Protein AF-A0A6M3JCH9-F1 (afdb_monomer_lite)

Structure (mmCIF, N/CA/C/O backbone):
data_AF-A0A6M3JCH9-F1
#
_entry.id   AF-A0A6M3JCH9-F1
#
loop_
_atom_site.group_PDB
_atom_site.id
_atom_site.type_symbol
_atom_site.label_atom_id
_atom_site.label_alt_id
_atom_site.label_comp_id
_atom_site.label_asym_id
_atom_site.label_entity_id
_atom_site.label_seq_id
_atom_site.pdbx_PDB_ins_code
_atom_site.Cartn_x
_atom_site.Cartn_y
_atom_site.Cartn_z
_atom_site.occupancy
_atom_site.B_iso_or_equiv
_atom_site.auth_seq_id
_atom_site.auth_comp_id
_atom_site.auth_asym_id
_atom_site.auth_atom_id
_atom_site.pdbx_PDB_model_num
ATOM 1 N N . MET A 1 1 ? -32.985 5.973 40.352 1.00 38.53 1 MET A N 1
ATOM 2 C CA . MET A 1 1 ? -32.467 4.651 39.945 1.00 38.53 1 MET A CA 1
ATOM 3 C C . MET A 1 1 ? -32.015 4.835 38.520 1.00 38.53 1 MET A C 1
ATOM 5 O O . MET A 1 1 ? -32.819 4.699 37.607 1.00 38.53 1 MET A O 1
ATOM 9 N N . ASP A 1 2 ? -30.783 5.299 38.366 1.00 39.28 2 ASP A N 1
ATOM 10 C CA . ASP A 1 2 ? -30.227 5.651 37.069 1.00 39.28 2 ASP A CA 1
ATOM 11 C C . ASP A 1 2 ? -29.774 4.358 36.400 1.00 39.28 2 ASP A C 1
ATOM 13 O O . ASP A 1 2 ? -28.827 3.704 36.830 1.00 39.28 2 ASP A O 1
ATOM 17 N N . THR A 1 3 ? -30.530 3.926 35.396 1.00 45.34 3 THR A N 1
ATOM 18 C CA . THR A 1 3 ? -30.115 2.863 34.485 1.00 45.34 3 THR A CA 1
ATOM 19 C C . THR A 1 3 ? -28.953 3.394 33.659 1.00 45.34 3 THR A C 1
ATOM 21 O O . THR A 1 3 ? -29.162 4.021 32.618 1.00 45.34 3 THR A O 1
ATOM 24 N N . GLU A 1 4 ? -27.728 3.176 34.139 1.00 46.97 4 GLU A N 1
ATOM 25 C CA . GLU A 1 4 ? -26.520 3.327 33.335 1.00 46.97 4 GLU A CA 1
ATOM 26 C C . GLU A 1 4 ? -26.684 2.459 32.090 1.00 46.97 4 GLU A C 1
ATOM 28 O O . GLU A 1 4 ? -26.662 1.228 32.129 1.00 46.97 4 GLU A O 1
ATOM 33 N N . THR A 1 5 ? -26.947 3.125 30.971 1.00 47.38 5 THR A N 1
ATOM 34 C CA . THR A 1 5 ? -27.073 2.478 29.674 1.00 47.38 5 THR A CA 1
ATOM 35 C C . THR A 1 5 ? -25.661 2.080 29.268 1.00 47.38 5 THR A C 1
ATOM 37 O O . THR A 1 5 ? -24.934 2.878 28.676 1.00 47.38 5 THR A O 1
ATOM 40 N N . GLN A 1 6 ? -25.236 0.875 29.660 1.00 49.66 6 GLN A N 1
ATOM 41 C CA . GLN A 1 6 ? -23.971 0.302 29.212 1.00 49.66 6 GLN A CA 1
ATOM 42 C C . GLN A 1 6 ? -23.987 0.272 27.685 1.00 49.66 6 GLN A C 1
ATOM 44 O O . GLN A 1 6 ? -24.693 -0.512 27.054 1.00 49.66 6 GLN A O 1
ATOM 49 N N . THR A 1 7 ? -23.252 1.203 27.087 1.00 54.38 7 THR A N 1
ATOM 50 C CA . THR A 1 7 ? -23.164 1.341 25.639 1.00 54.38 7 THR A CA 1
ATOM 51 C C . THR A 1 7 ? -22.095 0.365 25.176 1.00 54.38 7 THR A C 1
ATOM 53 O O . THR A 1 7 ? -20.900 0.636 25.291 1.00 54.38 7 THR A O 1
ATOM 56 N N . THR A 1 8 ? -22.516 -0.811 24.710 1.00 60.69 8 THR A N 1
ATOM 57 C CA . THR A 1 8 ? -21.608 -1.810 24.139 1.00 60.69 8 THR A CA 1
ATOM 58 C C . THR A 1 8 ? -20.963 -1.224 22.887 1.00 60.69 8 THR A C 1
ATOM 60 O O . THR A 1 8 ? -21.604 -1.082 21.845 1.00 60.69 8 THR A O 1
ATOM 63 N N . THR A 1 9 ? -19.694 -0.840 22.997 1.00 66.81 9 THR A N 1
ATOM 64 C CA . THR A 1 9 ? -18.927 -0.296 21.876 1.00 66.81 9 THR A CA 1
ATOM 65 C C . THR A 1 9 ? -18.141 -1.434 21.243 1.00 66.81 9 THR A C 1
ATOM 67 O O . THR A 1 9 ? -17.294 -2.039 21.895 1.00 66.81 9 THR A O 1
ATOM 70 N N . ILE A 1 10 ? -18.456 -1.752 19.988 1.00 76.19 10 ILE A N 1
ATOM 71 C CA . ILE A 1 10 ? -17.894 -2.896 19.258 1.00 76.19 10 ILE A CA 1
ATOM 72 C C . ILE A 1 10 ? -16.839 -2.441 18.244 1.00 76.19 10 ILE A C 1
ATOM 74 O O . ILE A 1 10 ? -16.862 -1.300 17.764 1.00 76.19 10 ILE A O 1
ATOM 78 N N . ILE A 1 11 ? -15.935 -3.352 17.872 1.00 79.62 11 ILE A N 1
ATOM 79 C CA . ILE A 1 11 ? -15.044 -3.153 16.724 1.00 79.62 11 ILE A CA 1
ATOM 80 C C . ILE A 1 11 ? -15.865 -3.240 15.441 1.00 79.62 11 ILE A C 1
ATOM 82 O O . ILE A 1 11 ? -16.611 -4.195 15.219 1.00 79.62 11 ILE A O 1
ATOM 86 N N . LYS A 1 12 ? -15.682 -2.257 14.560 1.00 81.50 12 LYS A N 1
ATOM 87 C CA . LYS A 1 12 ? -16.142 -2.329 13.180 1.00 81.50 12 LYS A CA 1
ATOM 88 C C . LYS A 1 12 ? -14.934 -2.422 12.253 1.00 81.50 12 LYS A C 1
ATOM 90 O O . LYS A 1 12 ? -14.157 -1.476 12.162 1.00 81.50 12 LYS A O 1
ATOM 95 N N . HIS A 1 13 ? -14.821 -3.529 11.525 1.00 82.44 13 HIS A N 1
ATOM 96 C CA . HIS A 1 13 ? -13.843 -3.675 10.450 1.00 82.44 13 HIS A CA 1
ATOM 97 C C . HIS A 1 13 ? -14.345 -2.959 9.199 1.00 82.44 13 HIS A C 1
ATOM 99 O O . HIS A 1 13 ? -15.386 -3.318 8.641 1.00 82.44 13 HIS A O 1
ATOM 105 N N . ILE A 1 14 ? -13.620 -1.936 8.752 1.00 84.50 14 ILE A N 1
ATOM 106 C CA . ILE A 1 14 ? -13.957 -1.206 7.528 1.00 84.50 14 ILE A CA 1
ATOM 107 C C . ILE A 1 14 ? -12.800 -1.217 6.538 1.00 84.50 14 ILE A C 1
ATOM 109 O O . ILE A 1 14 ? -11.632 -1.224 6.917 1.00 84.50 14 ILE A O 1
ATOM 113 N N . LEU A 1 15 ? -13.141 -1.207 5.252 1.00 84.25 15 LEU A N 1
ATOM 114 C CA . LEU A 1 15 ? -12.182 -0.996 4.176 1.00 84.25 15 LEU A CA 1
ATOM 115 C C . LEU A 1 15 ? -11.751 0.475 4.188 1.00 84.25 15 LEU A C 1
ATOM 117 O O . LEU A 1 15 ? -12.592 1.355 4.010 1.00 84.25 15 LEU A O 1
ATOM 121 N N . VAL A 1 16 ? -10.460 0.733 4.397 1.00 87.25 16 VAL A N 1
ATOM 122 C CA . VAL A 1 16 ? -9.908 2.097 4.495 1.00 87.25 16 VAL A CA 1
ATOM 123 C C . VAL A 1 16 ? -9.085 2.506 3.283 1.00 87.25 16 VAL A C 1
ATOM 125 O O . VAL A 1 16 ? -8.940 3.697 3.028 1.00 87.25 16 VAL A O 1
ATOM 128 N N . ASN A 1 17 ? -8.543 1.547 2.531 1.00 77.25 17 ASN A N 1
ATOM 129 C CA . ASN A 1 17 ? -7.805 1.842 1.309 1.00 77.25 17 ASN A CA 1
ATOM 130 C C . ASN A 1 17 ? -7.885 0.684 0.309 1.00 77.25 17 ASN A C 1
ATOM 132 O O . ASN A 1 17 ? -7.916 -0.484 0.705 1.00 77.25 17 ASN A O 1
ATOM 136 N N . VAL A 1 18 ? -7.879 1.019 -0.980 1.00 77.38 18 VAL A N 1
ATOM 137 C CA . VAL A 1 18 ? -7.752 0.068 -2.087 1.00 77.38 18 VAL A CA 1
ATOM 138 C C . VAL A 1 18 ? -6.699 0.606 -3.042 1.00 77.38 18 VAL A C 1
ATOM 140 O O . VAL A 1 18 ? -6.871 1.685 -3.604 1.00 77.38 18 VAL A O 1
ATOM 143 N N . THR A 1 19 ? -5.620 -0.143 -3.232 1.00 83.69 19 THR A N 1
ATOM 144 C CA . THR A 1 19 ? -4.538 0.205 -4.159 1.00 83.69 19 THR A CA 1
ATOM 145 C C . THR A 1 19 ? -4.266 -0.953 -5.106 1.00 83.69 19 THR A C 1
ATOM 147 O O . THR A 1 19 ? -4.547 -2.107 -4.792 1.00 83.69 19 THR A O 1
ATOM 150 N N . VAL A 1 20 ? -3.736 -0.643 -6.287 1.00 75.94 20 VAL A N 1
ATOM 151 C CA . VAL A 1 20 ? -3.221 -1.652 -7.216 1.00 75.94 20 VAL A CA 1
ATOM 152 C C . VAL A 1 20 ? -1.707 -1.601 -7.145 1.00 75.94 20 VAL A C 1
ATOM 154 O O . VAL A 1 20 ? -1.120 -0.534 -7.329 1.00 75.94 20 VAL A O 1
ATOM 157 N N . GLU A 1 21 ? -1.089 -2.741 -6.871 1.00 81.88 21 GLU A N 1
ATOM 158 C CA . GLU A 1 21 ? 0.360 -2.892 -6.903 1.00 81.88 21 GLU A CA 1
ATOM 159 C C . GLU A 1 21 ? 0.756 -3.673 -8.155 1.00 81.88 21 GLU A C 1
ATOM 161 O O . GLU A 1 21 ? 0.126 -4.671 -8.508 1.00 81.88 21 GLU A O 1
ATOM 166 N N . ALA A 1 22 ? 1.783 -3.182 -8.849 1.00 75.69 22 ALA A N 1
ATOM 167 C CA . ALA A 1 22 ? 2.339 -3.816 -10.035 1.00 75.69 22 ALA A CA 1
ATOM 168 C C . ALA A 1 22 ? 3.740 -4.331 -9.714 1.00 75.69 22 ALA A C 1
ATOM 170 O O . ALA A 1 22 ? 4.628 -3.543 -9.372 1.00 75.69 22 ALA A O 1
ATOM 171 N N . ASP A 1 23 ? 3.947 -5.639 -9.851 1.00 76.81 23 ASP A N 1
ATOM 172 C CA . ASP A 1 23 ? 5.281 -6.218 -9.743 1.00 76.81 23 ASP A CA 1
ATOM 173 C C . ASP A 1 23 ? 5.961 -6.206 -11.117 1.00 76.81 23 ASP A C 1
ATOM 175 O O . ASP A 1 23 ? 5.617 -6.962 -12.026 1.00 76.81 23 ASP A O 1
ATOM 179 N N . LEU A 1 24 ? 6.943 -5.315 -11.261 1.00 71.56 24 LEU A N 1
ATOM 180 C CA . LEU A 1 24 ? 7.752 -5.164 -12.471 1.00 71.56 24 LEU A CA 1
ATOM 181 C C . LEU A 1 24 ? 9.109 -5.883 -12.354 1.00 71.56 24 LEU A C 1
ATOM 183 O O . LEU A 1 24 ? 9.991 -5.675 -13.187 1.00 71.56 24 LEU A O 1
ATOM 187 N N . SER A 1 25 ? 9.319 -6.711 -11.326 1.00 69.19 25 SER A N 1
ATOM 188 C CA . SER A 1 25 ? 10.583 -7.427 -11.095 1.00 69.19 25 SER A CA 1
ATOM 189 C C . SER A 1 25 ? 10.975 -8.320 -12.274 1.00 69.19 25 SER A C 1
ATOM 191 O O . SER A 1 25 ? 12.147 -8.343 -12.653 1.00 69.19 25 SER A O 1
ATOM 193 N N . ALA A 1 26 ? 9.999 -8.963 -12.921 1.00 65.12 26 ALA A N 1
ATOM 194 C CA . ALA A 1 26 ? 10.207 -9.748 -14.137 1.00 65.12 26 ALA A CA 1
ATOM 195 C C . ALA A 1 26 ? 10.699 -8.892 -15.324 1.00 65.12 26 ALA A C 1
ATOM 197 O O . ALA A 1 26 ? 11.542 -9.342 -16.099 1.00 65.12 26 ALA A O 1
ATOM 198 N N . MET A 1 27 ? 10.250 -7.635 -15.437 1.00 62.59 27 MET A N 1
ATOM 199 C CA . MET A 1 27 ? 10.739 -6.683 -16.449 1.00 62.59 27 MET A CA 1
ATOM 200 C C . MET A 1 27 ? 12.123 -6.113 -16.094 1.00 62.59 27 MET A C 1
ATOM 202 O O . MET A 1 27 ? 12.855 -5.648 -16.965 1.00 62.59 27 MET A O 1
ATOM 206 N N . MET A 1 28 ? 12.511 -6.167 -14.817 1.00 63.09 28 MET A N 1
ATOM 207 C CA . MET A 1 28 ? 13.734 -5.572 -14.269 1.00 63.09 28 MET A CA 1
ATOM 208 C C . MET A 1 28 ? 14.839 -6.597 -13.970 1.00 63.09 28 MET A C 1
ATOM 210 O O . MET A 1 28 ? 15.663 -6.384 -13.078 1.00 63.09 28 MET A O 1
ATOM 214 N N . TRP A 1 29 ? 14.904 -7.682 -14.746 1.00 56.75 29 TRP A N 1
ATOM 215 C CA . TRP A 1 29 ? 15.806 -8.832 -14.583 1.00 56.75 29 TRP A CA 1
ATOM 216 C C . TRP A 1 29 ? 17.324 -8.528 -14.527 1.00 56.75 29 TRP A C 1
ATOM 218 O O . TRP A 1 29 ? 18.105 -9.467 -14.409 1.00 56.75 29 TRP A O 1
ATOM 228 N N . TYR A 1 30 ? 17.783 -7.265 -14.559 1.00 52.09 30 TYR A N 1
ATOM 229 C CA . TYR A 1 30 ? 19.215 -6.948 -14.691 1.00 52.09 30 TYR A CA 1
ATOM 230 C C . TYR A 1 30 ? 19.836 -5.790 -13.892 1.00 52.09 30 TYR A C 1
ATOM 232 O O . TYR A 1 30 ? 20.981 -5.437 -14.176 1.00 52.09 30 TYR A O 1
ATOM 240 N N . ARG A 1 31 ? 19.205 -5.196 -12.870 1.00 55.34 31 ARG A N 1
ATOM 241 C CA . ARG A 1 31 ? 19.918 -4.185 -12.050 1.00 55.34 31 ARG A CA 1
ATOM 242 C C . ARG A 1 31 ? 19.691 -4.334 -10.551 1.00 55.34 31 ARG A C 1
ATOM 244 O O . ARG A 1 31 ? 18.883 -3.630 -9.955 1.00 55.34 31 ARG A O 1
ATOM 251 N N . ARG A 1 32 ? 20.501 -5.191 -9.919 1.00 56.00 32 ARG A N 1
ATOM 252 C CA . ARG A 1 32 ? 20.896 -4.955 -8.523 1.00 56.00 32 ARG A CA 1
ATOM 253 C C . ARG A 1 32 ? 21.862 -3.779 -8.525 1.00 56.00 32 ARG A C 1
ATOM 255 O O . ARG A 1 32 ? 22.983 -3.907 -8.999 1.00 56.00 32 ARG A O 1
ATOM 262 N N . THR A 1 33 ? 21.386 -2.637 -8.058 1.00 63.38 33 THR A N 1
ATOM 263 C CA . THR A 1 33 ? 22.204 -1.447 -7.845 1.00 63.38 33 THR A CA 1
ATOM 264 C C . THR A 1 33 ? 22.118 -1.128 -6.357 1.00 63.38 33 THR A C 1
ATOM 266 O O . THR A 1 33 ? 21.020 -1.083 -5.797 1.00 63.38 33 THR A O 1
ATOM 269 N N . ASP A 1 34 ? 23.266 -0.939 -5.711 1.00 67.19 34 ASP A N 1
ATOM 270 C CA . ASP A 1 34 ? 23.331 -0.614 -4.279 1.00 67.19 34 ASP A CA 1
ATOM 271 C C . ASP A 1 34 ? 23.049 0.880 -4.019 1.00 67.19 34 ASP A C 1
ATOM 273 O O . ASP A 1 34 ? 22.866 1.309 -2.882 1.00 67.19 34 ASP A O 1
ATOM 277 N N . ASN A 1 35 ? 22.961 1.687 -5.083 1.00 83.19 35 ASN A N 1
ATOM 278 C CA . ASN A 1 35 ? 22.647 3.110 -5.026 1.00 83.19 35 ASN A CA 1
ATOM 279 C C . ASN A 1 35 ? 21.128 3.368 -5.101 1.00 83.19 35 ASN A C 1
ATOM 281 O O . ASN A 1 35 ? 20.471 3.099 -6.111 1.00 83.19 35 ASN A O 1
ATOM 285 N N . LEU A 1 36 ? 20.569 3.968 -4.046 1.00 79.31 36 LEU A N 1
ATOM 286 C CA . LEU A 1 36 ? 19.146 4.319 -3.967 1.00 79.31 36 LEU A CA 1
ATOM 287 C C . LEU A 1 36 ? 18.689 5.278 -5.077 1.00 79.31 36 LEU A C 1
ATOM 289 O O . LEU A 1 36 ? 17.566 5.148 -5.564 1.00 79.31 36 LEU A O 1
ATOM 293 N N . GLU A 1 37 ? 19.539 6.208 -5.516 1.00 84.44 37 GLU A N 1
ATOM 294 C CA . GLU A 1 37 ? 19.188 7.175 -6.563 1.00 84.44 37 GLU A CA 1
ATOM 295 C C . GLU A 1 37 ? 19.048 6.495 -7.932 1.00 84.44 37 GLU A C 1
ATOM 297 O O . GLU A 1 37 ? 18.111 6.754 -8.689 1.00 84.44 37 GLU A O 1
ATOM 302 N N . GLU A 1 38 ? 19.952 5.572 -8.249 1.00 79.88 38 GLU A N 1
ATOM 303 C CA . GLU A 1 38 ? 19.871 4.776 -9.472 1.00 79.88 38 GLU A CA 1
ATOM 304 C C . GLU A 1 38 ? 18.678 3.818 -9.443 1.00 79.88 38 GLU A C 1
ATOM 306 O O . GLU A 1 38 ? 17.993 3.659 -10.458 1.00 79.88 38 GLU A O 1
ATOM 311 N N . LYS A 1 39 ? 18.378 3.238 -8.273 1.00 78.75 39 LYS A N 1
ATOM 312 C CA . LYS A 1 39 ? 17.173 2.432 -8.067 1.00 78.75 39 LYS A CA 1
ATO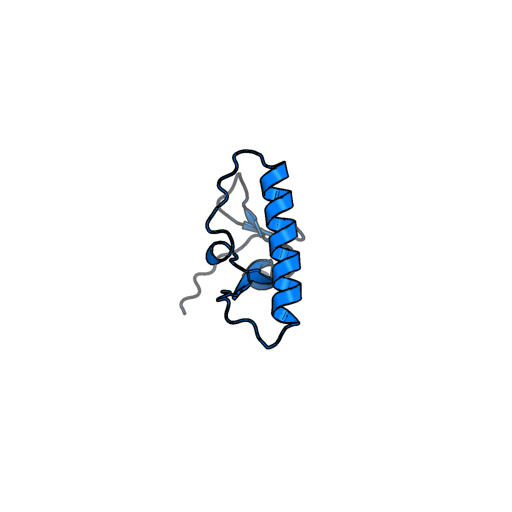M 313 C C . LYS A 1 39 ? 15.916 3.264 -8.330 1.00 78.75 39 LYS A C 1
ATOM 315 O O . LYS A 1 39 ? 15.071 2.841 -9.116 1.00 78.75 39 LYS A O 1
ATOM 320 N N . ALA A 1 40 ? 15.824 4.476 -7.781 1.00 79.38 40 ALA A N 1
ATOM 321 C CA . ALA A 1 40 ? 14.704 5.387 -8.021 1.00 79.38 40 ALA A CA 1
ATOM 322 C C . ALA A 1 40 ? 14.561 5.766 -9.508 1.00 79.38 40 ALA A C 1
ATOM 324 O O . ALA A 1 40 ? 13.455 5.724 -10.055 1.00 79.38 40 ALA A O 1
ATOM 325 N N . LYS A 1 41 ? 15.672 6.064 -10.198 1.00 81.75 41 LYS A N 1
ATOM 326 C CA . LYS A 1 41 ? 15.680 6.327 -11.651 1.00 81.75 41 LYS A CA 1
ATOM 327 C C . LYS A 1 41 ? 15.201 5.113 -12.453 1.00 81.75 41 LYS A C 1
ATOM 329 O O . LYS A 1 41 ? 14.433 5.282 -13.399 1.00 81.75 41 LYS A O 1
ATOM 334 N N . SER A 1 42 ? 15.617 3.903 -12.072 1.00 77.38 42 SER A N 1
ATOM 335 C CA . SER A 1 42 ? 15.195 2.663 -12.739 1.00 77.38 42 SER A CA 1
ATOM 336 C C . SER A 1 42 ? 13.703 2.383 -12.564 1.00 77.38 42 SER A C 1
ATOM 338 O O . SER A 1 42 ? 13.023 2.122 -13.552 1.00 77.38 42 SER A O 1
ATOM 340 N N . LEU A 1 43 ? 13.172 2.558 -11.351 1.00 78.12 43 LEU A N 1
ATOM 341 C CA . LEU A 1 43 ? 11.746 2.405 -11.062 1.00 78.12 43 LEU A CA 1
ATOM 342 C C . LEU A 1 43 ? 10.914 3.459 -11.798 1.00 78.12 43 LEU A C 1
ATOM 344 O O . LEU A 1 43 ? 9.899 3.131 -12.401 1.00 78.12 43 LEU A O 1
ATOM 348 N N . THR A 1 44 ? 11.379 4.711 -11.828 1.00 80.50 44 THR A N 1
ATOM 349 C CA . THR A 1 44 ? 10.713 5.789 -12.579 1.00 80.50 44 THR A CA 1
ATOM 350 C C . THR A 1 44 ? 10.618 5.455 -14.066 1.00 80.50 44 THR A C 1
ATOM 352 O O . THR A 1 44 ? 9.598 5.714 -14.702 1.00 80.50 44 THR A O 1
ATOM 355 N N . ARG A 1 45 ? 11.682 4.875 -14.634 1.00 81.44 45 ARG A N 1
ATOM 356 C CA . ARG A 1 45 ? 11.683 4.425 -16.026 1.00 81.44 45 ARG A CA 1
ATOM 357 C C . ARG A 1 45 ? 10.726 3.251 -16.232 1.00 81.44 45 ARG A C 1
ATOM 359 O O . ARG A 1 45 ? 9.911 3.322 -17.139 1.00 81.44 45 ARG A O 1
ATOM 366 N N . ALA A 1 46 ? 10.762 2.251 -15.353 1.00 76.75 46 ALA A N 1
ATOM 367 C CA . ALA A 1 46 ? 9.873 1.094 -15.415 1.00 76.75 46 ALA A CA 1
ATOM 368 C C . ALA A 1 46 ? 8.386 1.493 -15.361 1.00 76.75 46 ALA A C 1
ATOM 370 O O . ALA A 1 46 ? 7.583 0.949 -16.110 1.00 76.75 46 ALA A O 1
ATOM 371 N N . VAL A 1 47 ? 8.017 2.491 -14.550 1.00 79.56 47 VAL A N 1
ATOM 372 C CA . VAL A 1 47 ? 6.643 3.025 -14.504 1.00 79.56 47 VAL A CA 1
ATOM 373 C C . VAL A 1 47 ? 6.244 3.691 -15.822 1.00 79.56 47 VAL A C 1
ATOM 375 O O . VAL A 1 47 ? 5.141 3.459 -16.309 1.00 79.56 47 VAL A O 1
ATOM 378 N N . LYS A 1 48 ? 7.130 4.495 -16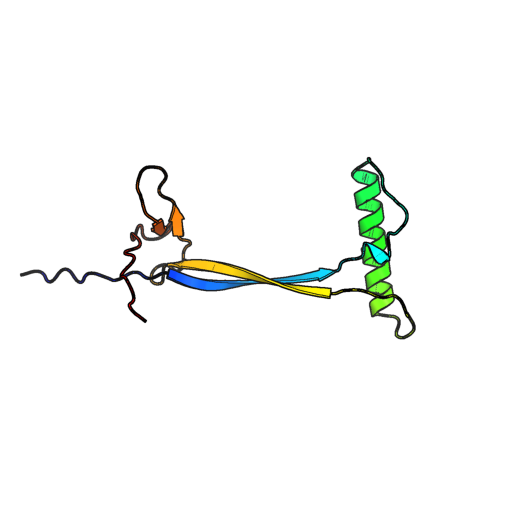.427 1.00 80.00 48 LYS A N 1
ATOM 379 C CA . LYS A 1 48 ? 6.864 5.108 -17.742 1.00 80.00 48 LYS A CA 1
ATOM 380 C C . LYS A 1 48 ? 6.714 4.055 -18.838 1.00 80.00 48 LYS A C 1
ATOM 382 O O . LYS A 1 48 ? 5.828 4.179 -19.680 1.00 80.00 48 LYS A O 1
ATOM 387 N N . ASP A 1 49 ? 7.555 3.026 -18.805 1.00 75.62 49 ASP A N 1
ATOM 388 C CA . ASP A 1 49 ? 7.504 1.914 -19.752 1.00 75.62 49 AS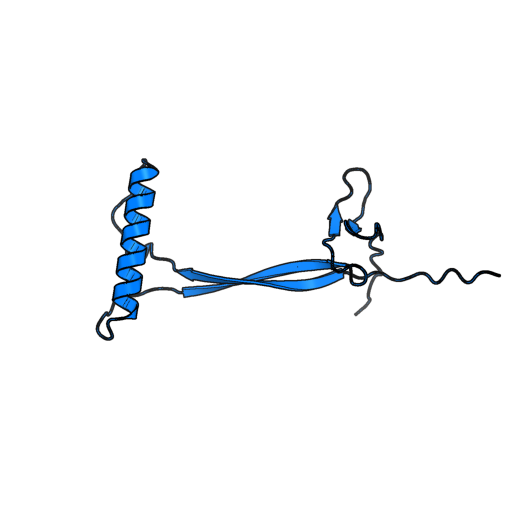P A CA 1
ATOM 389 C C . ASP A 1 49 ? 6.209 1.102 -19.563 1.00 75.62 49 ASP A C 1
ATOM 391 O O . ASP A 1 49 ? 5.556 0.759 -20.545 1.00 75.62 49 ASP A O 1
ATOM 395 N N . PHE A 1 50 ? 5.766 0.884 -18.320 1.00 76.31 50 PHE A N 1
ATOM 396 C CA . PHE A 1 50 ? 4.479 0.252 -18.013 1.00 76.31 50 PHE A CA 1
ATOM 397 C C . PHE A 1 50 ? 3.276 1.089 -18.485 1.00 76.31 50 PHE A C 1
ATOM 399 O O . PHE A 1 50 ? 2.323 0.551 -19.045 1.00 76.31 50 PHE A O 1
ATOM 406 N N . GLU A 1 51 ? 3.313 2.414 -18.324 1.00 75.06 51 GLU A N 1
ATOM 407 C CA . GLU A 1 51 ? 2.257 3.292 -18.844 1.00 75.06 51 GLU A CA 1
ATOM 408 C C . GLU A 1 51 ? 2.183 3.238 -20.379 1.00 75.06 51 GLU A C 1
ATOM 410 O O . GLU A 1 51 ? 1.093 3.205 -20.953 1.00 75.06 51 GLU A O 1
ATOM 415 N N . ALA A 1 52 ? 3.337 3.197 -21.050 1.00 75.31 52 ALA A N 1
ATOM 416 C CA . ALA A 1 52 ? 3.406 3.026 -22.496 1.00 75.31 52 ALA A CA 1
ATOM 417 C C . ALA A 1 52 ? 2.901 1.639 -22.932 1.00 75.31 52 ALA A C 1
ATOM 419 O O . ALA A 1 52 ? 2.128 1.561 -23.885 1.00 75.31 52 ALA A O 1
ATOM 420 N N . PHE A 1 53 ? 3.263 0.576 -22.202 1.00 73.44 53 PHE A N 1
ATOM 421 C CA . PHE A 1 53 ? 2.762 -0.789 -22.393 1.00 73.44 53 PHE A CA 1
ATOM 422 C C . PHE A 1 53 ? 1.234 -0.838 -22.337 1.00 73.44 53 PHE A C 1
ATOM 424 O O . PHE A 1 53 ? 0.606 -1.345 -23.257 1.00 73.44 53 PHE A O 1
ATOM 431 N N . LEU A 1 54 ? 0.615 -0.250 -21.309 1.00 73.38 54 LEU A N 1
ATOM 432 C CA . LEU A 1 54 ? -0.847 -0.244 -21.176 1.00 73.38 54 LEU A CA 1
ATOM 433 C C 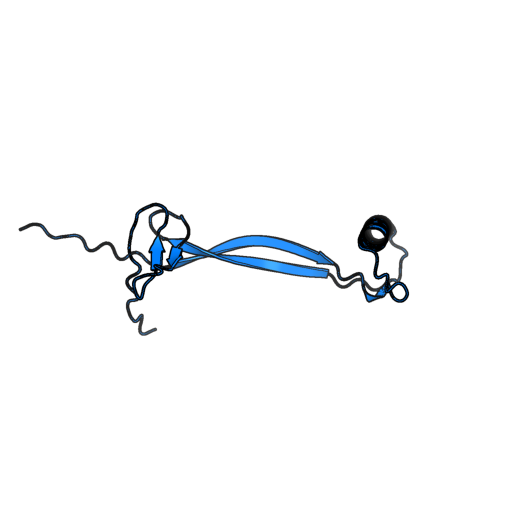. LEU A 1 54 ? -1.549 0.470 -22.339 1.00 73.38 54 LEU A C 1
ATOM 435 O O . LEU A 1 54 ? -2.692 0.149 -22.664 1.00 73.38 54 LEU A O 1
ATOM 439 N N . ARG A 1 55 ? -0.886 1.457 -22.951 1.00 70.69 55 ARG A N 1
ATOM 440 C CA . ARG A 1 55 ? -1.413 2.197 -24.106 1.00 70.69 55 ARG A CA 1
ATOM 441 C C . ARG A 1 55 ? -1.204 1.459 -25.430 1.00 70.69 55 ARG A C 1
ATOM 443 O O . ARG A 1 55 ? -1.923 1.753 -26.385 1.00 70.69 55 ARG A O 1
ATOM 450 N N . ASP A 1 56 ? -0.254 0.529 -25.503 1.00 72.38 56 ASP A N 1
ATOM 451 C CA . ASP A 1 56 ? 0.044 -0.246 -26.705 1.00 72.38 56 ASP A CA 1
ATOM 452 C C . ASP A 1 56 ? -0.582 -1.649 -26.633 1.00 72.38 56 ASP A C 1
ATOM 454 O O . ASP A 1 56 ? -0.113 -2.545 -25.938 1.00 72.38 56 ASP A O 1
ATOM 458 N N . HIS A 1 57 ? -1.629 -1.867 -27.432 1.00 58.59 57 HIS A N 1
ATOM 459 C CA . HIS A 1 57 ? -2.336 -3.148 -27.588 1.00 58.59 57 HIS A CA 1
ATOM 460 C C . HIS A 1 57 ? -1.394 -4.329 -27.917 1.00 58.59 57 HIS A C 1
ATOM 462 O O . HIS A 1 57 ? -1.790 -5.488 -27.785 1.00 58.59 57 HIS A O 1
ATOM 468 N N . ARG A 1 58 ? -0.188 -4.090 -28.449 1.00 63.47 58 ARG A N 1
ATOM 469 C CA . ARG A 1 58 ? 0.652 -5.139 -29.050 1.00 63.47 58 ARG A CA 1
ATOM 470 C C . ARG A 1 58 ? 1.669 -5.787 -28.123 1.00 63.47 58 ARG A C 1
ATOM 472 O O . ARG A 1 58 ? 2.316 -6.739 -28.564 1.00 63.47 58 ARG A O 1
ATOM 479 N N . SER A 1 59 ? 1.843 -5.305 -26.898 1.00 61.44 59 SER A N 1
ATOM 480 C CA . SER A 1 59 ? 2.871 -5.890 -26.045 1.00 61.44 59 SER A CA 1
ATOM 481 C C . SER A 1 59 ? 2.474 -7.281 -25.523 1.00 61.44 59 SER A C 1
ATOM 483 O O . SER A 1 59 ? 1.331 -7.531 -25.144 1.00 61.44 59 SER A O 1
ATOM 485 N N . GLN A 1 60 ? 3.447 -8.196 -25.543 1.00 63.09 60 GLN A N 1
ATOM 486 C CA . GLN A 1 60 ? 3.360 -9.561 -25.016 1.00 63.09 60 GLN A CA 1
ATOM 487 C C . GLN A 1 60 ? 4.061 -9.708 -23.652 1.00 63.09 60 GLN A C 1
ATOM 489 O O . GLN A 1 60 ? 4.253 -10.830 -23.184 1.00 63.09 60 GLN A O 1
ATOM 494 N N . ASP A 1 61 ? 4.466 -8.603 -23.020 1.00 65.50 61 ASP A N 1
ATOM 495 C CA . ASP A 1 61 ? 5.135 -8.646 -21.719 1.00 65.50 61 ASP A CA 1
ATOM 496 C C . ASP A 1 61 ? 4.158 -9.057 -20.606 1.00 65.50 61 ASP A C 1
ATOM 498 O O . ASP A 1 61 ? 3.011 -8.610 -20.546 1.00 65.50 61 ASP A O 1
ATOM 502 N N . MET A 1 62 ? 4.616 -9.925 -19.702 1.00 60.53 62 MET A N 1
ATOM 503 C CA . MET A 1 62 ? 3.815 -10.389 -18.572 1.00 60.53 62 MET A CA 1
ATOM 504 C C . MET A 1 62 ? 3.932 -9.399 -17.410 1.00 60.53 62 MET A C 1
ATOM 506 O O . MET A 1 62 ? 5.006 -9.249 -16.830 1.00 60.53 62 MET A O 1
ATOM 510 N N . VAL A 1 63 ? 2.816 -8.765 -17.046 1.00 66.06 63 VAL A N 1
ATOM 511 C CA . VAL A 1 63 ? 2.701 -7.943 -15.834 1.00 66.06 63 VAL A CA 1
ATOM 512 C C . VAL A 1 63 ? 1.712 -8.592 -14.876 1.00 66.06 63 VAL A C 1
ATOM 514 O O . VAL A 1 63 ? 0.605 -8.960 -15.272 1.00 66.06 63 VAL A O 1
ATOM 517 N N . ILE A 1 64 ? 2.107 -8.712 -13.610 1.00 73.06 64 ILE A N 1
ATOM 518 C CA . ILE A 1 64 ? 1.239 -9.187 -12.534 1.00 73.06 64 ILE A CA 1
ATOM 519 C C . ILE A 1 64 ? 0.738 -7.961 -11.770 1.00 73.06 64 ILE A C 1
ATOM 521 O O . ILE A 1 64 ? 1.531 -7.178 -11.244 1.00 73.06 64 ILE A O 1
ATOM 525 N N . LEU A 1 65 ? -0.583 -7.793 -11.743 1.00 75.06 65 LEU A N 1
ATOM 526 C CA . LEU A 1 65 ? -1.270 -6.756 -10.980 1.00 75.06 65 LEU A CA 1
ATOM 527 C C . LEU A 1 65 ? -2.032 -7.414 -9.837 1.00 75.06 65 LEU A C 1
ATOM 529 O O . LEU A 1 65 ? -2.765 -8.376 -10.073 1.00 75.06 65 LEU A O 1
ATOM 533 N N . ASP A 1 66 ? -1.896 -6.869 -8.632 1.00 78.00 66 ASP A N 1
ATOM 534 C CA . ASP A 1 66 ? -2.666 -7.311 -7.472 1.00 78.00 66 ASP A CA 1
ATOM 535 C C . ASP A 1 66 ? -3.456 -6.157 -6.849 1.00 78.00 66 ASP A C 1
ATOM 537 O O . ASP A 1 66 ? -3.029 -4.998 -6.860 1.00 78.00 66 ASP A O 1
ATOM 541 N N . VAL A 1 67 ? -4.634 -6.477 -6.313 1.00 81.19 67 VAL A N 1
ATOM 542 C CA . VAL A 1 67 ? -5.512 -5.507 -5.650 1.00 81.19 67 VAL A CA 1
ATOM 543 C C . VAL A 1 67 ? -5.309 -5.613 -4.147 1.00 81.19 67 VAL A C 1
ATOM 545 O O . VAL A 1 67 ? -5.879 -6.483 -3.487 1.00 81.19 67 VAL A O 1
ATOM 548 N N . GLN A 1 68 ? -4.568 -4.661 -3.590 1.00 85.81 68 GLN A N 1
ATOM 549 C CA . GLN A 1 68 ? -4.362 -4.555 -2.154 1.00 85.81 68 GLN A CA 1
ATOM 550 C C . GLN A 1 68 ? -5.555 -3.861 -1.494 1.00 85.81 68 GLN A C 1
ATOM 552 O O . GLN A 1 68 ? -5.910 -2.728 -1.828 1.00 85.81 68 GLN A O 1
ATOM 557 N N . ARG A 1 69 ? -6.176 -4.537 -0.523 1.00 86.44 69 ARG A N 1
ATOM 558 C CA . ARG A 1 69 ? -7.253 -3.987 0.314 1.00 86.44 69 ARG A CA 1
ATOM 559 C C . ARG A 1 69 ? -6.751 -3.834 1.742 1.00 86.44 69 ARG A C 1
ATOM 561 O O . ARG A 1 69 ? -6.437 -4.826 2.393 1.00 86.44 69 ARG A O 1
ATOM 568 N N . LYS A 1 70 ? -6.711 -2.601 2.246 1.0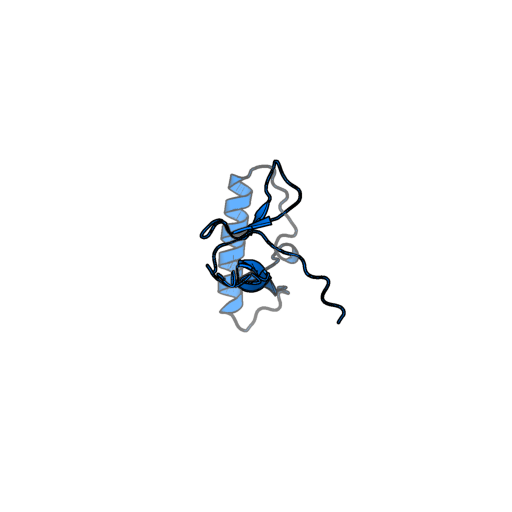0 84.50 70 LYS A N 1
ATOM 569 C CA . LYS A 1 70 ? -6.357 -2.317 3.641 1.00 84.50 70 LYS A CA 1
ATOM 570 C C . LYS A 1 70 ? -7.625 -2.132 4.462 1.00 84.50 70 LYS A C 1
ATOM 572 O O . LYS A 1 70 ? -8.446 -1.271 4.141 1.00 84.50 70 LYS A O 1
ATOM 577 N N . TYR A 1 71 ? -7.751 -2.909 5.529 1.00 87.00 71 TYR A N 1
ATOM 578 C CA . TYR A 1 71 ? -8.825 -2.790 6.511 1.00 87.00 71 TYR A CA 1
ATOM 579 C C . TYR A 1 71 ? -8.296 -2.150 7.794 1.00 87.00 71 TYR A C 1
ATOM 581 O O . TYR A 1 71 ? -7.107 -2.261 8.096 1.00 87.00 71 TYR A O 1
ATOM 589 N N . ALA A 1 72 ? -9.171 -1.464 8.523 1.00 84.69 72 ALA A N 1
ATOM 590 C CA . ALA A 1 72 ? -8.872 -0.953 9.852 1.00 84.69 72 ALA A CA 1
ATOM 591 C C . ALA A 1 72 ? -10.037 -1.198 10.810 1.00 84.69 72 ALA A C 1
ATOM 593 O O . ALA A 1 72 ? -11.208 -1.218 10.406 1.00 84.69 72 ALA A O 1
ATOM 594 N N . ASP A 1 73 ? -9.678 -1.335 12.079 1.00 87.75 73 ASP A N 1
ATOM 595 C CA . ASP A 1 73 ? -10.598 -1.504 13.192 1.00 87.75 73 ASP A CA 1
ATOM 596 C C . ASP A 1 73 ? -10.938 -0.117 13.716 1.00 87.75 73 ASP A C 1
ATOM 598 O O . ASP A 1 73 ? -10.076 0.589 14.242 1.00 87.75 73 ASP A O 1
ATOM 602 N N . ILE A 1 74 ? -12.199 0.275 13.574 1.00 88.00 74 ILE A N 1
ATOM 603 C CA . ILE A 1 74 ? -12.691 1.554 14.085 1.00 88.00 74 ILE A CA 1
ATOM 604 C C . ILE A 1 74 ? -13.752 1.331 15.150 1.00 88.00 74 ILE A C 1
ATOM 606 O O . ILE A 1 74 ? -14.421 0.291 15.199 1.00 88.00 74 ILE A O 1
ATOM 610 N N . CYS A 1 75 ? -13.929 2.319 16.014 1.00 87.19 75 CYS A N 1
ATOM 611 C CA . CYS A 1 75 ? -14.982 2.277 17.013 1.00 87.19 75 CYS A CA 1
ATOM 612 C C . CYS A 1 75 ? -16.349 2.535 16.373 1.00 87.19 75 CYS A C 1
ATOM 614 O O . CYS A 1 75 ? -16.536 3.471 15.592 1.00 87.19 75 CYS A O 1
ATOM 616 N N . SER A 1 76 ? -17.331 1.698 16.715 1.00 85.06 76 SER A N 1
ATOM 617 C CA . SER A 1 76 ? -18.692 1.783 16.177 1.00 85.06 76 SER A CA 1
ATOM 618 C C . SER A 1 76 ? -19.402 3.106 16.485 1.00 85.06 76 SER A C 1
ATOM 620 O O . SER A 1 76 ? -20.302 3.492 15.742 1.00 85.06 76 SER A O 1
ATOM 622 N N . GLN A 1 77 ? -19.000 3.794 17.557 1.00 83.81 77 GLN A N 1
ATOM 623 C CA . GLN A 1 77 ? -19.604 5.042 18.022 1.00 83.81 77 GLN A CA 1
ATOM 624 C C . GLN A 1 77 ? -18.927 6.282 17.423 1.00 83.81 77 GLN A C 1
ATOM 626 O O . GLN A 1 77 ? -19.594 7.112 16.809 1.00 83.81 77 GLN A O 1
ATOM 631 N N . CYS A 1 78 ? -17.608 6.409 17.606 1.00 86.31 78 CYS A N 1
ATOM 632 C CA . CYS A 1 78 ? -16.830 7.597 17.228 1.00 86.31 78 CYS A CA 1
ATOM 633 C C . CYS A 1 78 ? -16.273 7.514 15.791 1.00 86.31 78 CYS A C 1
ATOM 635 O O . CYS A 1 78 ? -15.927 8.541 15.225 1.00 86.31 78 CYS A O 1
ATOM 637 N N . LYS A 1 79 ? -16.188 6.311 15.194 1.00 85.69 79 LYS A N 1
ATOM 638 C CA . LYS A 1 79 ? -15.488 5.991 13.927 1.00 85.69 79 LYS A CA 1
ATOM 639 C C . LYS A 1 79 ? -13.979 6.257 13.907 1.00 85.69 79 LYS A C 1
ATOM 641 O O . LYS A 1 79 ? -13.343 5.982 12.894 1.00 85.69 79 LYS A O 1
ATOM 646 N N . GLU A 1 80 ? -13.424 6.727 15.012 1.00 88.19 80 GLU A N 1
ATOM 647 C CA . GLU A 1 80 ? -11.986 6.870 15.208 1.00 88.19 80 GLU A CA 1
ATOM 648 C C . GLU A 1 80 ? -11.326 5.503 15.470 1.00 88.19 80 GLU A C 1
ATOM 650 O O . GLU A 1 80 ? -12.018 4.546 15.860 1.00 88.19 80 GLU A O 1
ATOM 655 N N . PRO A 1 81 ? -10.009 5.384 15.220 1.00 87.56 81 PRO A N 1
ATOM 656 C CA . PRO A 1 81 ? -9.274 4.144 15.425 1.00 87.56 81 PRO A CA 1
ATOM 657 C C . PRO A 1 81 ? -9.234 3.727 16.898 1.00 87.56 81 PRO A C 1
ATOM 659 O O . PRO A 1 81 ? -9.326 4.545 17.818 1.00 87.56 81 PRO A O 1
ATOM 662 N N . TRP A 1 82 ? -9.087 2.419 17.096 1.00 88.00 82 TRP A N 1
ATOM 663 C CA . TRP A 1 82 ? -8.745 1.841 18.389 1.00 88.00 82 TRP A CA 1
ATOM 664 C C . TRP A 1 82 ? -7.228 1.866 18.590 1.00 88.00 82 TRP A C 1
ATOM 666 O O . TRP A 1 82 ? -6.489 1.430 17.707 1.00 88.00 82 TRP A O 1
ATOM 676 N N . GLU A 1 83 ? -6.785 2.322 19.754 1.00 87.56 83 GLU A N 1
ATOM 677 C CA . GLU A 1 83 ? -5.385 2.319 20.182 1.00 87.56 83 GLU A CA 1
ATOM 678 C C . GLU A 1 83 ? -5.177 1.296 21.304 1.00 87.56 83 GLU A C 1
ATOM 680 O O . GLU A 1 83 ? -6.110 0.973 22.045 1.00 87.56 83 GLU A O 1
ATOM 685 N N . GLU A 1 84 ? -3.967 0.743 21.385 1.00 86.56 84 GLU A N 1
ATOM 686 C CA . GLU A 1 84 ? -3.555 -0.123 22.491 1.00 86.56 84 GLU A CA 1
ATOM 687 C C . GLU A 1 84 ? -3.181 0.749 23.686 1.00 86.56 84 GLU A C 1
ATOM 689 O O . GLU A 1 84 ? -2.431 1.717 23.543 1.00 86.56 84 GLU A O 1
ATOM 694 N N . ASP A 1 85 ? -3.716 0.414 24.857 1.00 78.19 85 ASP A N 1
ATOM 695 C CA . ASP A 1 85 ? -3.280 1.039 26.099 1.00 78.19 85 ASP A CA 1
ATOM 696 C C . ASP A 1 85 ? -1.946 0.404 26.511 1.00 78.19 85 ASP A C 1
ATOM 698 O O . ASP A 1 85 ? -1.862 -0.808 26.699 1.00 78.19 85 ASP A O 1
ATOM 702 N N . SER A 1 86 ? -0.873 1.195 26.594 1.00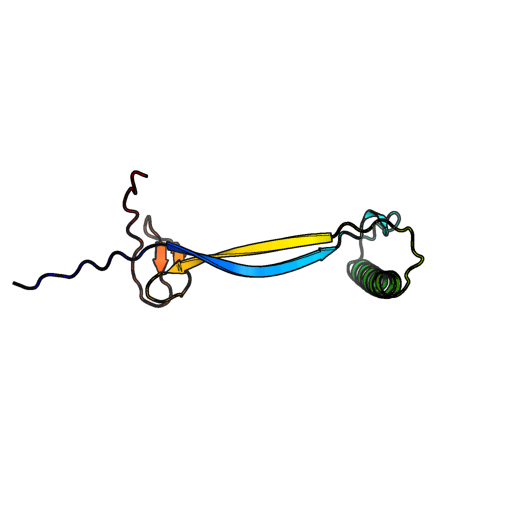 76.06 86 SER A N 1
ATOM 703 C CA . SER A 1 86 ? 0.449 0.664 26.949 1.00 76.06 86 SER A CA 1
ATOM 704 C C . SER A 1 86 ? 0.522 0.171 28.395 1.00 76.06 86 SER A C 1
ATOM 706 O O . SER A 1 86 ? 1.413 -0.617 28.715 1.00 76.06 86 SER A O 1
ATOM 708 N N . ASP A 1 87 ? -0.401 0.627 29.248 1.00 73.00 87 ASP A N 1
ATOM 709 C CA . ASP A 1 87 ? -0.390 0.383 30.690 1.00 73.00 87 ASP A CA 1
ATOM 710 C C . ASP A 1 87 ? -1.511 -0.572 31.151 1.00 73.00 87 ASP A C 1
ATOM 712 O O . ASP A 1 87 ? -1.507 -1.019 32.301 1.00 73.00 87 ASP A O 1
ATOM 716 N N . GLU A 1 88 ? -2.453 -0.932 30.270 1.00 67.88 88 GLU A N 1
ATOM 717 C CA . GLU A 1 88 ? -3.596 -1.799 30.579 1.00 67.88 88 GLU A CA 1
ATOM 718 C C . GLU A 1 88 ? -3.854 -2.859 29.492 1.00 67.88 88 GLU A C 1
ATOM 720 O O . GLU A 1 88 ? -3.620 -2.651 28.306 1.00 67.88 88 GLU A O 1
ATOM 725 N N . GLU A 1 89 ? -4.400 -4.017 29.879 1.00 70.75 89 GLU A N 1
ATOM 726 C CA . GLU A 1 89 ? -4.810 -5.054 28.926 1.00 70.75 89 GLU A CA 1
ATOM 727 C C . GLU A 1 89 ? -6.136 -4.647 28.255 1.00 70.75 89 GLU A C 1
ATOM 729 O O . GLU A 1 89 ? -7.227 -4.932 28.751 1.00 70.75 89 GLU A O 1
ATOM 734 N N . GLY A 1 90 ? -6.057 -3.915 27.138 1.00 75.94 90 GLY A N 1
ATOM 735 C CA . GLY A 1 90 ? -7.245 -3.473 26.406 1.00 75.94 90 GLY A CA 1
ATOM 736 C C . GLY A 1 90 ? -6.982 -2.492 25.262 1.00 75.94 90 GLY A C 1
ATOM 737 O O . GLY A 1 90 ? -5.880 -1.983 25.073 1.00 75.94 90 GLY A O 1
ATOM 738 N N . LYS A 1 91 ? -8.035 -2.221 24.479 1.00 84.31 91 LYS A N 1
ATOM 739 C CA . LYS A 1 91 ? -8.047 -1.174 23.444 1.00 84.31 91 LYS A CA 1
ATOM 740 C C . LYS A 1 91 ? -9.003 -0.048 23.829 1.00 84.31 91 LYS A C 1
ATOM 742 O O . LYS A 1 91 ? -10.084 -0.319 24.360 1.00 84.31 91 LYS A O 1
ATOM 747 N N . PHE A 1 92 ? -8.665 1.195 23.493 1.00 86.94 92 PHE A N 1
ATOM 748 C CA . PHE A 1 92 ? -9.534 2.364 23.688 1.00 86.94 92 PHE A CA 1
ATOM 749 C C . PHE A 1 92 ? -9.736 3.153 22.381 1.00 86.94 92 PHE A C 1
ATOM 751 O O . PHE A 1 92 ? -8.866 3.153 21.514 1.00 86.94 92 PHE A O 1
ATOM 758 N N . CYS A 1 93 ? -10.900 3.791 22.181 1.00 87.25 93 CYS A N 1
ATOM 759 C CA . CYS A 1 93 ? -11.114 4.681 21.024 1.00 87.25 93 CYS A CA 1
ATOM 760 C C . CYS A 1 93 ? -10.352 5.992 21.251 1.00 87.25 93 CYS A C 1
ATOM 762 O O . CYS A 1 93 ? -10.657 6.709 22.207 1.00 87.25 93 CYS A O 1
ATOM 764 N N . ALA A 1 94 ? -9.483 6.370 20.309 1.00 86.00 94 ALA A N 1
ATOM 765 C CA . ALA A 1 94 ? -8.733 7.630 20.344 1.00 86.00 94 ALA A CA 1
ATOM 766 C C . ALA A 1 94 ? -9.631 8.888 20.376 1.00 86.00 94 ALA A C 1
ATOM 768 O O . ALA A 1 94 ? -9.253 9.927 20.907 1.00 86.00 94 ALA A O 1
ATOM 769 N N . GLY A 1 95 ? -10.845 8.803 19.821 1.00 86.38 95 GLY A N 1
ATOM 770 C CA . GLY A 1 95 ? -11.790 9.922 19.741 1.00 86.38 95 GLY A CA 1
ATOM 771 C C . GLY A 1 95 ? -12.745 10.091 20.925 1.00 86.38 95 GLY A C 1
ATOM 772 O O . GLY A 1 95 ? -13.061 11.217 21.295 1.00 86.38 95 GLY A O 1
ATOM 773 N N . CYS A 1 96 ? -13.263 8.998 21.497 1.00 86.94 96 CYS A N 1
ATOM 774 C CA . CYS A 1 96 ? -14.294 9.055 22.547 1.00 86.94 96 CYS A CA 1
ATOM 775 C C . CYS A 1 96 ? -13.873 8.437 23.880 1.00 86.94 96 CYS A C 1
ATOM 777 O O . CYS A 1 96 ? -14.657 8.471 24.824 1.00 86.94 96 CYS A O 1
ATOM 779 N N . GLY A 1 97 ? -12.675 7.850 23.964 1.00 84.25 97 GLY A N 1
ATOM 780 C CA . GLY A 1 97 ? -12.178 7.203 25.179 1.00 84.25 97 GLY A CA 1
ATOM 781 C C . GLY A 1 97 ? -12.949 5.943 25.583 1.00 84.25 97 GLY A C 1
ATOM 782 O O . GLY A 1 97 ? -12.688 5.387 26.647 1.00 84.25 97 GLY A O 1
ATOM 783 N N . ALA A 1 98 ? -13.898 5.478 24.760 1.00 84.06 98 ALA A N 1
ATOM 784 C CA . ALA A 1 98 ? -14.605 4.231 25.014 1.00 84.06 98 ALA A CA 1
ATOM 785 C C . ALA A 1 98 ? -13.601 3.080 25.067 1.00 84.06 98 ALA A C 1
ATOM 787 O O . ALA A 1 98 ? -12.717 2.989 24.215 1.00 84.06 98 ALA A O 1
ATOM 788 N N . ARG A 1 99 ? -13.762 2.196 26.050 1.00 84.06 99 ARG A N 1
ATOM 789 C CA . ARG A 1 99 ? -12.963 0.979 26.176 1.00 84.06 99 ARG A CA 1
ATOM 790 C C . ARG A 1 99 ? -13.650 -0.166 25.453 1.00 84.06 99 ARG A C 1
ATOM 792 O O . ARG A 1 99 ? -14.875 -0.296 25.496 1.00 84.06 99 ARG A O 1
ATOM 799 N N . LEU A 1 100 ? -12.855 -0.983 24.777 1.00 76.81 100 LEU A N 1
ATOM 800 C CA . LEU A 1 100 ? -13.357 -2.154 24.087 1.00 76.81 100 LEU A CA 1
ATOM 801 C C . LEU A 1 100 ? -13.748 -3.216 25.116 1.00 76.81 100 LEU A C 1
ATOM 803 O O . LEU A 1 100 ? -12.895 -3.762 25.808 1.00 76.81 100 LEU A O 1
ATOM 807 N N . ILE A 1 101 ? -15.036 -3.538 25.183 1.00 72.19 101 ILE A N 1
ATOM 808 C CA . ILE A 1 101 ? -15.523 -4.679 25.956 1.00 72.19 101 ILE A CA 1
ATOM 809 C C . ILE A 1 101 ? -15.620 -5.845 24.974 1.00 72.19 101 ILE A C 1
ATOM 811 O O . ILE A 1 101 ? -16.545 -5.898 24.161 1.00 72.19 101 ILE A O 1
ATOM 815 N N . ILE A 1 102 ? -14.646 -6.757 25.009 1.00 64.56 102 ILE A N 1
ATOM 816 C CA . ILE A 1 102 ? -14.706 -7.996 24.228 1.00 64.56 102 ILE A CA 1
ATOM 817 C C . ILE A 1 102 ? -15.746 -8.891 24.905 1.00 64.56 102 ILE A C 1
ATOM 819 O O . ILE A 1 102 ? -15.443 -9.640 25.827 1.00 64.56 102 ILE A O 1
ATOM 823 N N . GLY A 1 103 ? -17.005 -8.768 24.492 1.00 53.31 103 GLY A N 1
ATOM 824 C CA . GLY A 1 103 ? -17.994 -9.793 24.790 1.00 53.31 103 GLY A CA 1
ATOM 825 C C . GLY A 1 103 ? -17.641 -11.036 23.983 1.00 53.31 103 GLY A C 1
ATOM 826 O O . GLY A 1 103 ? -17.485 -10.934 22.767 1.00 53.31 103 GLY A O 1
ATOM 827 N N . GLU A 1 104 ? -17.516 -12.192 24.634 1.00 39.31 104 GLU A N 1
ATOM 828 C CA . GLU A 1 104 ? -17.511 -13.486 23.951 1.00 39.31 104 GLU A CA 1
ATOM 829 C C . GLU A 1 104 ? -18.817 -13.611 23.152 1.00 39.31 104 GLU A C 1
ATOM 831 O O . GLU A 1 104 ? -19.866 -14.003 23.665 1.00 39.31 104 GLU A O 1
ATOM 836 N N . SER A 1 105 ? -18.786 -13.223 21.878 1.00 43.62 105 SER A N 1
ATOM 837 C CA . SER A 1 105 ? -19.834 -13.575 20.935 1.00 43.62 105 SER A CA 1
ATOM 838 C C . SER A 1 105 ? -19.683 -15.063 20.645 1.00 43.62 105 SER A C 1
ATOM 840 O O . SER A 1 105 ? -18.941 -15.448 19.745 1.00 43.62 105 SER A O 1
ATOM 842 N N . ASN A 1 106 ? -20.361 -15.897 21.433 1.00 36.69 106 ASN A N 1
ATOM 843 C CA . ASN A 1 106 ? -20.645 -17.275 21.050 1.00 36.69 106 ASN A CA 1
ATOM 844 C C . ASN A 1 106 ? -21.474 -17.235 19.757 1.00 36.69 106 ASN A C 1
ATOM 846 O O . ASN A 1 106 ? -22.685 -17.005 19.805 1.00 36.69 106 ASN A O 1
ATOM 850 N N . GLY A 1 107 ? -20.805 -17.390 18.615 1.00 34.94 107 GLY A N 1
ATOM 851 C CA . GLY A 1 107 ? -21.394 -17.501 17.282 1.00 34.94 107 GLY A CA 1
ATOM 852 C C . GLY A 1 107 ? -20.732 -18.627 16.518 1.00 34.94 107 GLY A C 1
ATOM 853 O O . GLY A 1 107 ? -19.515 -18.501 16.267 1.00 34.94 107 GLY A O 1
#

Foldseek 3Di:
DDPPPPDQKAWDKDFDDKDKDKDCCVVVVDDPDPDPVVVVVVVVVSVVVVVVVVVDPPDPDDIDIDIDTDIFIAIPPQRAGWDDDPVDDFTAGPGPRDTHDPDPPPD

Sequence (107 aa):
MDTETQTTTIIKHILVNVTVEADLSAMMWYRRTDNLEEKAKSLTRAVKDFEAFLRDHRSQDMVILDVQRKYADICSQCKEPWEEDSDEEGKFCAGCGARLIIGESNG

pLDDT: mean 73.06, std 13.57, range [34.94, 88.19]

Secondary structure (DSSP, 8-state):
----------EEEEEEEEEEEEE-TTTTTT---S-HHHHHHHHHHHHHHHHHHHH-TT-----EEEEEEEEEEEETTT-PBEEE-SSSSSEEETTT--B--------

Radius of gyration: 23.66 Å; chains: 1; bounding box: 56×27×69 Å

Organism: NCBI:txid1070528

=== Feature glossary ===
Feature key, reading from the visual/contextual features back to the raw sequence:

Rendered structure images. Structure images are PyMOL renders from six orthogonal camera directions. Cartoon representation draws helices as coils and strands as arrows; sticks shows the backbone as bonds; surface shows the solvent-excluded envelope. Rainbow coloring maps sequence position to hue (blue→red, N→C); chain coloring assigns a distinct color per polypeptide.

Contact-map, Ramachandran, and PAE plots. Three diagnostic plots accompany the record. The Cα contact map visualizes the tertiary structure as a 2D adjacency matrix (8 Å cutoff, sequence-local contacts suppressed). The Ramachandran plot shows the distribution of backbone (φ, ψ) torsions, with points in the α and β basins reflecting secondary structure content. The PAE plot shows AlphaFold's inter-residue confidence as a color matrix.

InterPro / GO / CATH / organism. The annotation block draws on four external resources. InterPro: which protein families and domains the sequence belongs to. GO: standardized terms for what the protein does, what process it participates in, and where in the cell it acts. CATH: which structural fold it has in the CATH hierarchy. Organism: the species of origin.

Nearest PDB structures. Structural nearest neighbors (via Foldseek easy-search vs the PDB). Reported per hit: target PDB id, E-value, and alignment TM-score. A TM-score above ~0.5 is the conventional threshold for 'same fold'.

Predicted aligned error. Predicted aligned error is AlphaFold's pairwise confidence. Unlike pLDDT (per-residue), PAE is per-residue-pair and captures whether two parts of the structure are correctly placed relative to each other. Units are ångströms of expected positional error.

Solvent-accessible surface area. SASA measures how much of the protein is reachable by solvent. It is computed by rolling a water-sized probe over the atomic surface and summing the exposed area (Å²). Per-residue SASA distinguishes core (buried, low SASA) from surface (exposed, high SASA) residues; total SASA is a whole-molecule size measure.

B-factor. Crystallographic B-factors measure how much each atom's electron density is smeared out, in Å². They rise in mobile loops and surface residues and fall in the buried interior. In AlphaFold models this column is repurposed to hold pLDDT instead.

pLDDT. For AlphaFold models, the B-factor field carries pLDDT — the model's own estimate of local accuracy on a 0–100 scale. Regions with pLDDT<50 should be treated as essentially unmodeled; they often correspond to intrinsically disordered segments.

Backbone torsions (φ/ψ). φ (phi) and ψ (psi) are the two rotatable backbone dihedrals per residue: φ is the C(i-1)–N–Cα–C torsion, ψ is the N–Cα–C–N(i+1) torsion, both in degrees on (−180°, 180°]. α-helical residues cluster near (−60°, −45°); β-strand residues near (−120°, +130°). A Ramachandran plot is simply a scatter of (φ, ψ) for every residue.

Radius of gyration, Cα contacts, bounding box. Radius of gyration (Rg) is the root-mean-square distance of Cα atoms from their centroid — a single number for overall size and compactness. A globular domain of N residues has Rg ≈ 2.2·N^0.38 Å; an extended or disordered chain has a much larger Rg. The Cα contact count is the number of residue pairs whose Cα atoms are within 8 Å and are more than four positions apart in sequence — a standard proxy for tertiary packing density. The bounding box is the smallest axis-aligned box enclosing all Cα atoms.

Secondary structure (3-state, P-SEA). Three-state secondary structure (P-SEA) collapses the eight DSSP classes into helix (a), strand (b), and coil (c). P-SEA assigns these from Cα geometry alone — distances and angles — without requiring backbone oxygens, so it works on any Cα trace.

Secondary structure (8-state, DSSP). Secondary structure is the local, repeating backbone conformation. DSSP classifies it into eight states by reading the hydrogen-bond network: three helix types (H, G, I), two β types (E, B), two non-regular types (T, S), and unstructured coil (-).

Foldseek 3Di. The Foldseek 3Di string encodes local tertiary geometry as a 20-letter alphabet — one character per residue — derived from the relative positions of nearby Cα atoms. Unlike the amino-acid sequence, 3Di is a direct function of the 3D structure, so two proteins with the same fold have similar 3Di strings even at low sequence identity.

mmCIF coordinates. Structure coordinates are given as an mmCIF _atom_site loop: one row per atom with element, residue name, chain id, sequence number, and x/y/z position in Å. Only the four main-chain atoms per residue are included here; side chains are omitted to keep the record compact.

Sequence. This is the polypeptide sequence — one letter per residue, N-terminus first. Length ranges from a few dozen residues for small domains to over a thousand for large multi-domain proteins.